Protein AF-A0A9E3PR95-F1 (afdb_monomer)

Radius of gyration: 31.78 Å; Cα contacts (8 Å, |Δi|>4): 42; chains: 1; bounding box: 95×24×56 Å

Secondary structure (DSSP, 8-state):
----------------------------------EEEEEEEEPPSSTTPPPEEEEEEEEHHHHHTS----

Structure (mmCIF, N/CA/C/O backbone):
data_AF-A0A9E3PR95-F1
#
_entry.id   AF-A0A9E3PR95-F1
#
loop_
_atom_site.group_PDB
_atom_site.id
_atom_site.type_symbol
_atom_site.label_atom_id
_atom_site.label_alt_id
_atom_site.label_comp_id
_atom_site.label_asym_id
_atom_site.label_entity_id
_atom_site.label_seq_id
_atom_site.pdbx_PDB_ins_code
_atom_site.Cartn_x
_atom_site.Cartn_y
_atom_site.Cartn_z
_atom_site.occupancy
_atom_site.B_iso_or_equiv
_atom_site.auth_seq_id
_atom_site.auth_comp_id
_atom_site.auth_asym_id
_atom_site.auth_atom_id
_atom_site.pdbx_PDB_model_num
ATOM 1 N N . MET A 1 1 ? 83.072 -2.787 -11.055 1.00 44.88 1 MET A N 1
ATOM 2 C CA . MET A 1 1 ? 82.288 -1.634 -11.542 1.00 44.88 1 MET A C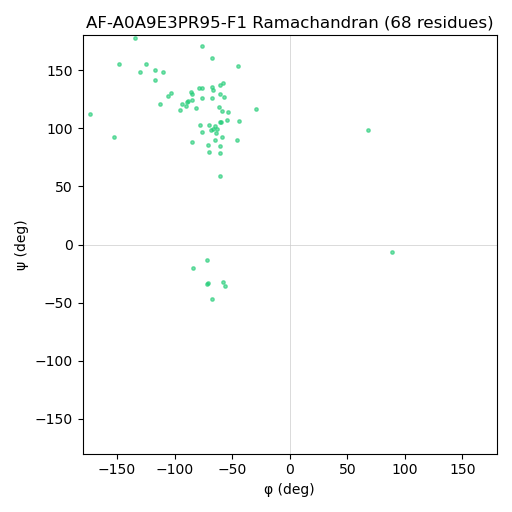A 1
ATOM 3 C C . MET A 1 1 ? 80.943 -2.167 -12.034 1.00 44.88 1 MET A C 1
ATOM 5 O O . MET A 1 1 ? 80.916 -2.857 -13.039 1.00 44.88 1 MET A O 1
ATOM 9 N N . LEU A 1 2 ? 79.877 -1.979 -11.248 1.00 45.59 2 LEU A N 1
ATOM 10 C CA . LEU A 1 2 ? 78.460 -2.166 -11.639 1.00 45.59 2 LEU A CA 1
ATOM 11 C C . LEU A 1 2 ? 78.007 -0.961 -12.499 1.00 45.59 2 LEU A C 1
ATOM 13 O O . LEU A 1 2 ? 78.679 0.068 -12.399 1.00 45.59 2 LEU A O 1
ATOM 17 N N . PRO A 1 3 ? 76.826 -0.942 -13.156 1.00 54.53 3 PRO A N 1
ATOM 18 C CA . PRO A 1 3 ? 75.959 -2.009 -13.693 1.00 54.53 3 PRO A CA 1
ATOM 19 C C . PRO A 1 3 ? 75.476 -1.677 -15.136 1.00 54.53 3 PRO A C 1
ATOM 21 O O . PRO A 1 3 ? 75.705 -0.579 -15.629 1.00 54.53 3 PRO A O 1
ATOM 24 N N . LEU A 1 4 ? 74.720 -2.557 -15.803 1.00 54.31 4 LEU A N 1
ATOM 25 C CA . LEU A 1 4 ? 73.742 -2.105 -16.810 1.00 54.31 4 LEU A CA 1
ATOM 26 C C . LEU A 1 4 ? 72.592 -3.109 -16.922 1.00 54.31 4 LEU A C 1
ATOM 28 O O . LEU A 1 4 ? 72.644 -4.113 -17.623 1.00 54.31 4 LEU A O 1
ATOM 32 N N . ILE A 1 5 ? 71.563 -2.815 -16.135 1.00 63.69 5 ILE A N 1
ATOM 33 C CA . ILE A 1 5 ? 70.209 -3.351 -16.231 1.00 63.69 5 ILE A CA 1
ATOM 34 C C . ILE A 1 5 ? 69.484 -2.453 -17.234 1.00 63.69 5 ILE A C 1
ATOM 36 O O . ILE A 1 5 ? 69.521 -1.242 -17.035 1.00 63.69 5 ILE A O 1
ATOM 40 N N . ALA A 1 6 ? 68.793 -3.005 -18.236 1.00 59.00 6 ALA A N 1
ATOM 41 C CA . ALA A 1 6 ? 67.489 -2.473 -18.646 1.00 59.00 6 ALA A CA 1
ATOM 42 C C . ALA A 1 6 ? 66.779 -3.340 -19.705 1.00 59.00 6 ALA A C 1
ATOM 44 O O . ALA A 1 6 ? 67.170 -3.387 -20.863 1.00 59.00 6 ALA A O 1
ATOM 45 N N . VAL A 1 7 ? 65.672 -3.931 -19.246 1.00 60.56 7 VAL A N 1
ATOM 46 C CA . VAL A 1 7 ? 64.332 -3.894 -19.856 1.00 60.56 7 VAL A CA 1
ATOM 47 C C . VAL A 1 7 ? 64.128 -4.615 -21.198 1.00 60.56 7 VAL A C 1
ATOM 49 O O . VAL A 1 7 ? 64.302 -4.062 -22.280 1.00 60.56 7 VAL A O 1
ATOM 52 N N . LEU A 1 8 ? 63.591 -5.839 -21.088 1.00 52.72 8 LEU A N 1
ATOM 53 C CA . LEU A 1 8 ? 62.745 -6.468 -22.105 1.00 52.72 8 LEU A CA 1
ATOM 54 C C . LEU A 1 8 ? 61.564 -5.538 -22.435 1.00 52.72 8 LEU A C 1
ATOM 56 O O . LEU A 1 8 ? 60.621 -5.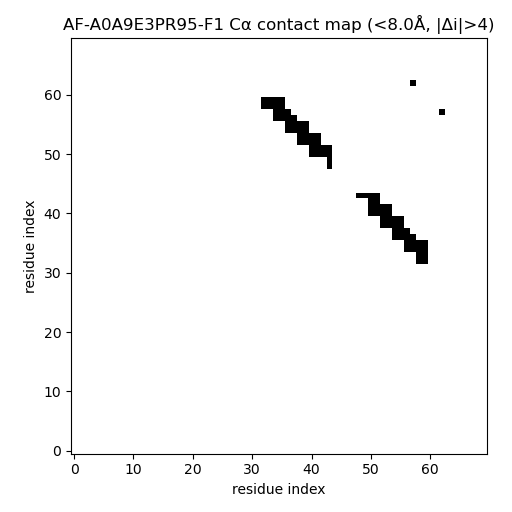415 -21.653 1.00 52.72 8 LEU A O 1
ATOM 60 N N . MET A 1 9 ? 61.597 -4.917 -23.610 1.00 52.47 9 MET A N 1
ATOM 61 C CA . MET A 1 9 ? 60.414 -4.331 -24.237 1.00 52.47 9 MET A CA 1
ATOM 62 C C . MET A 1 9 ? 59.576 -5.470 -24.830 1.00 52.47 9 MET A C 1
ATOM 64 O O . MET A 1 9 ? 59.856 -5.964 -25.922 1.00 52.47 9 MET A O 1
ATOM 68 N N . LEU A 1 10 ? 58.560 -5.907 -24.081 1.00 54.94 10 LEU A N 1
ATOM 69 C CA . LEU A 1 10 ? 57.448 -6.696 -24.608 1.00 54.94 10 LEU A CA 1
ATOM 70 C C . LEU A 1 10 ? 56.700 -5.828 -25.630 1.00 54.94 10 LEU A C 1
ATOM 72 O O . LEU A 1 10 ? 55.910 -4.960 -25.266 1.00 54.94 10 LEU A O 1
ATOM 76 N N . ALA A 1 11 ? 56.972 -6.049 -26.913 1.00 54.06 11 ALA A N 1
ATOM 77 C CA . ALA A 1 11 ? 56.168 -5.507 -27.995 1.00 54.06 11 ALA A CA 1
ATOM 78 C C . ALA A 1 11 ? 54.808 -6.224 -27.994 1.00 54.06 11 ALA A C 1
ATOM 80 O O . ALA A 1 11 ? 54.697 -7.381 -28.402 1.00 54.06 11 ALA A O 1
ATOM 81 N N . SER A 1 12 ? 53.789 -5.543 -27.472 1.00 52.66 12 SER A N 1
ATOM 82 C CA . SER A 1 12 ? 52.394 -5.980 -27.517 1.00 52.66 12 SER A CA 1
ATOM 83 C C . SER A 1 12 ? 51.927 -6.183 -28.964 1.00 52.66 12 SER A C 1
ATOM 85 O O . SER A 1 12 ? 52.248 -5.355 -29.823 1.00 52.66 12 SER A O 1
ATOM 87 N N . PRO A 1 13 ? 51.150 -7.242 -29.256 1.00 55.62 13 PRO A N 1
ATOM 88 C CA . PRO A 1 13 ? 50.613 -7.461 -30.587 1.00 55.62 13 PRO A CA 1
ATOM 89 C C . PRO A 1 13 ? 49.598 -6.368 -30.928 1.00 55.62 13 PRO A C 1
ATOM 91 O O . PRO A 1 13 ? 48.724 -6.026 -30.131 1.00 55.62 13 PRO A O 1
ATOM 94 N N . ALA A 1 14 ? 49.749 -5.827 -32.135 1.00 57.81 14 ALA A N 1
ATOM 95 C CA . ALA A 1 14 ? 48.827 -4.902 -32.764 1.00 57.81 14 ALA A CA 1
ATOM 96 C C . ALA A 1 14 ? 47.406 -5.486 -32.771 1.00 57.81 14 ALA A C 1
ATOM 98 O O . ALA A 1 14 ? 47.142 -6.489 -33.434 1.00 57.81 14 ALA A O 1
ATOM 99 N N . VAL A 1 15 ? 46.495 -4.852 -32.034 1.00 61.25 15 VAL A N 1
ATOM 100 C CA . VAL A 1 15 ? 45.056 -5.114 -32.129 1.00 61.25 15 VAL A CA 1
ATOM 101 C C . VAL A 1 15 ? 44.513 -4.196 -33.228 1.00 61.25 15 VAL A C 1
ATOM 103 O O . VAL A 1 15 ? 44.749 -2.986 -33.155 1.00 61.25 15 VAL A O 1
ATOM 106 N N . PRO A 1 16 ? 43.852 -4.725 -34.272 1.00 50.62 16 PRO A N 1
ATOM 107 C CA . PRO A 1 16 ? 43.354 -3.901 -35.361 1.00 50.62 16 PRO A CA 1
ATOM 108 C C . PRO A 1 16 ? 42.223 -2.998 -34.861 1.00 50.62 16 PRO A C 1
ATOM 110 O O . PRO A 1 16 ? 41.335 -3.420 -34.121 1.00 50.62 16 PRO A O 1
ATOM 113 N N . ALA A 1 17 ? 42.284 -1.735 -35.277 1.00 56.34 17 ALA A N 1
ATOM 114 C CA . ALA A 1 17 ? 41.239 -0.746 -35.085 1.00 56.34 17 ALA A CA 1
ATOM 115 C C . ALA A 1 17 ? 40.042 -1.092 -35.982 1.00 56.34 17 ALA A C 1
ATOM 117 O O . ALA A 1 17 ? 39.921 -0.590 -37.097 1.00 56.34 17 ALA A O 1
ATOM 118 N N . GLU A 1 18 ? 39.159 -1.958 -35.496 1.00 55.34 18 GLU A N 1
ATOM 119 C CA . GLU A 1 18 ? 37.845 -2.158 -36.095 1.00 55.34 18 GLU A CA 1
ATOM 120 C C . GLU A 1 18 ? 36.900 -1.092 -35.529 1.00 55.34 18 GLU A C 1
ATOM 122 O O . GLU A 1 18 ? 36.269 -1.251 -34.485 1.00 55.34 18 GLU A O 1
ATOM 127 N N . GLN A 1 19 ? 36.875 0.066 -36.191 1.00 57.75 19 GLN A N 1
ATOM 128 C CA . GLN A 1 19 ? 35.859 1.094 -35.982 1.00 57.75 19 GLN A CA 1
ATOM 129 C C . GLN A 1 19 ? 34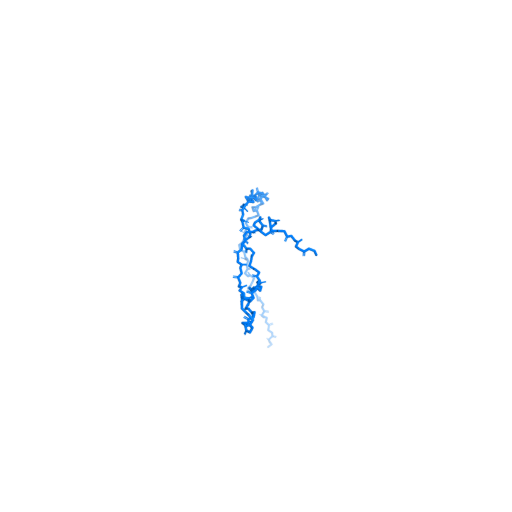.525 0.582 -36.541 1.00 57.75 19 GLN A C 1
ATOM 131 O O . GLN A 1 19 ? 34.120 0.932 -37.647 1.00 57.75 19 GLN A O 1
ATOM 136 N N . ALA A 1 20 ? 33.842 -0.263 -35.772 1.00 50.91 20 ALA A N 1
ATOM 137 C CA . ALA A 1 20 ? 32.428 -0.534 -35.972 1.00 50.91 20 ALA A CA 1
ATOM 138 C C . ALA A 1 20 ? 31.636 0.606 -35.316 1.00 50.91 20 ALA A C 1
ATOM 140 O O . ALA A 1 20 ? 31.755 0.866 -34.119 1.00 50.91 20 ALA A O 1
ATOM 141 N N . ALA A 1 21 ? 30.890 1.332 -36.147 1.00 53.53 21 ALA A N 1
ATOM 142 C CA . ALA A 1 21 ? 29.990 2.412 -35.771 1.00 53.53 21 ALA A CA 1
ATOM 143 C C . ALA A 1 21 ? 29.112 2.048 -34.555 1.00 53.53 21 ALA A C 1
ATOM 145 O O . ALA A 1 21 ? 28.805 0.869 -34.366 1.00 53.53 21 ALA A O 1
ATOM 146 N N . PRO A 1 22 ? 28.648 3.033 -33.757 1.00 47.78 22 PRO A N 1
ATOM 147 C CA . PRO A 1 22 ? 27.622 2.776 -32.761 1.00 47.78 22 PRO A CA 1
ATOM 148 C C . PRO A 1 22 ? 26.355 2.353 -33.506 1.00 47.78 22 PRO A C 1
ATOM 150 O O . PRO A 1 22 ? 25.594 3.185 -34.001 1.00 47.78 22 PRO A O 1
ATOM 153 N N . VAL A 1 23 ? 26.149 1.044 -33.625 1.00 48.53 23 VAL A N 1
ATOM 154 C CA . VAL A 1 23 ? 24.832 0.483 -33.879 1.00 48.53 23 VAL A CA 1
ATOM 155 C C . VAL A 1 23 ? 24.008 0.941 -32.686 1.00 48.53 23 VAL A C 1
ATOM 157 O O . VAL A 1 23 ? 24.221 0.496 -31.560 1.00 48.53 23 VAL A O 1
ATOM 160 N N . GLN A 1 24 ? 23.138 1.922 -32.927 1.00 52.03 24 GLN A N 1
ATOM 161 C CA . GLN A 1 24 ? 21.978 2.155 -32.086 1.00 52.03 24 GLN A CA 1
ATOM 162 C C . GLN A 1 24 ? 21.168 0.868 -32.170 1.00 52.03 24 GLN A C 1
ATOM 164 O O . GLN A 1 24 ? 20.323 0.714 -33.047 1.00 52.03 24 GLN A O 1
ATOM 169 N N . THR A 1 25 ? 21.512 -0.109 -31.336 1.00 56.53 25 THR A N 1
ATOM 170 C CA . THR A 1 25 ? 20.606 -1.201 -31.040 1.00 56.53 25 THR A CA 1
ATOM 171 C C . THR A 1 25 ? 19.388 -0.508 -30.466 1.00 56.53 25 THR A C 1
ATOM 173 O O . THR A 1 25 ? 19.518 0.204 -29.467 1.00 56.53 25 THR A O 1
ATOM 176 N N . GLU A 1 26 ? 18.272 -0.610 -31.188 1.00 55.19 26 GLU A N 1
ATOM 177 C CA . GLU A 1 26 ? 16.945 -0.216 -30.740 1.00 55.19 26 GLU A CA 1
ATOM 178 C C . GLU A 1 26 ? 16.864 -0.382 -29.227 1.00 55.19 26 GLU A C 1
ATOM 180 O O . GLU A 1 26 ? 17.044 -1.477 -28.690 1.00 55.19 26 GLU A O 1
ATOM 185 N N . ILE A 1 27 ? 16.659 0.738 -28.537 1.00 55.44 27 ILE A N 1
ATOM 186 C CA . ILE A 1 27 ? 16.094 0.696 -27.203 1.00 55.44 27 ILE A CA 1
ATOM 187 C C . ILE A 1 27 ? 14.696 0.153 -27.464 1.00 55.44 27 ILE A C 1
ATOM 189 O O . ILE A 1 27 ? 13.782 0.905 -27.792 1.00 55.44 27 ILE A O 1
ATOM 193 N N . GLU A 1 28 ? 14.556 -1.168 -27.425 1.00 54.75 28 GLU A N 1
ATOM 194 C CA . GLU A 1 28 ? 13.287 -1.785 -27.102 1.00 54.75 28 GLU A CA 1
ATOM 195 C C . GLU A 1 28 ? 12.992 -1.212 -25.711 1.00 54.75 28 GLU A C 1
ATOM 197 O O . GLU A 1 28 ? 13.557 -1.646 -24.703 1.00 54.75 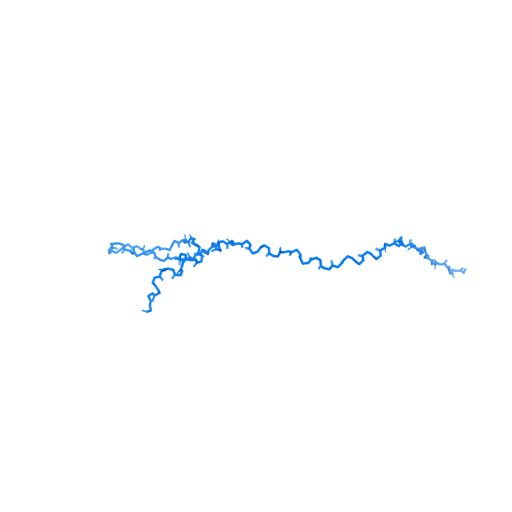28 GLU A O 1
ATOM 202 N N . GLU A 1 29 ? 12.252 -0.094 -25.675 1.00 48.72 29 GLU A N 1
ATOM 203 C CA . GLU A 1 29 ? 11.517 0.349 -24.499 1.00 48.72 29 GLU A CA 1
ATOM 204 C C . GLU A 1 29 ? 10.539 -0.784 -24.228 1.00 48.72 29 GLU A C 1
ATOM 206 O O . GLU A 1 29 ? 9.381 -0.765 -24.628 1.00 48.72 29 GLU A O 1
ATOM 211 N N . ASP A 1 30 ? 11.081 -1.830 -23.617 1.00 53.81 30 ASP A N 1
ATOM 212 C CA . ASP A 1 30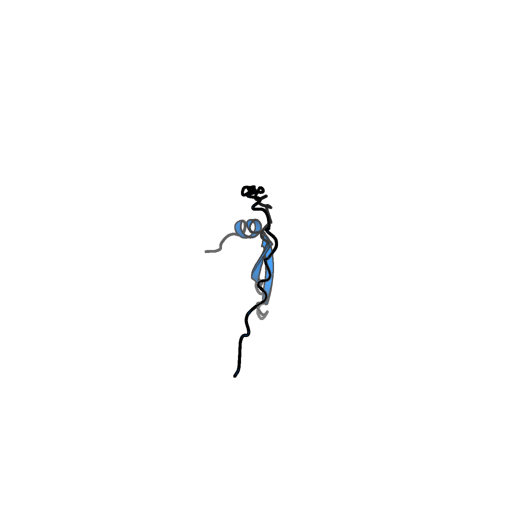 ? 10.379 -2.796 -22.820 1.00 53.81 30 ASP A CA 1
ATOM 213 C C . ASP A 1 30 ? 9.454 -1.929 -21.969 1.00 53.81 30 ASP A C 1
ATOM 215 O O . ASP A 1 30 ? 9.914 -1.144 -21.128 1.00 53.81 30 ASP A O 1
ATOM 219 N N . GLU A 1 31 ? 8.163 -1.958 -22.303 1.00 56.69 31 GLU A N 1
ATOM 220 C CA . GLU A 1 31 ? 7.056 -1.452 -21.501 1.00 56.69 31 GLU A CA 1
ATOM 221 C C . GLU A 1 31 ? 7.054 -2.238 -20.180 1.00 56.69 31 GLU A C 1
ATOM 223 O O . GLU A 1 31 ? 6.103 -2.932 -19.832 1.00 56.69 31 GLU A O 1
ATOM 228 N N . GLN A 1 32 ? 8.163 -2.176 -19.439 1.00 58.22 32 GLN A N 1
ATOM 229 C CA . GLN A 1 32 ? 8.322 -2.747 -18.129 1.00 58.22 32 GLN A CA 1
ATOM 230 C C . GLN A 1 32 ? 7.383 -1.941 -17.270 1.00 58.22 32 GLN A C 1
ATOM 232 O O . GLN A 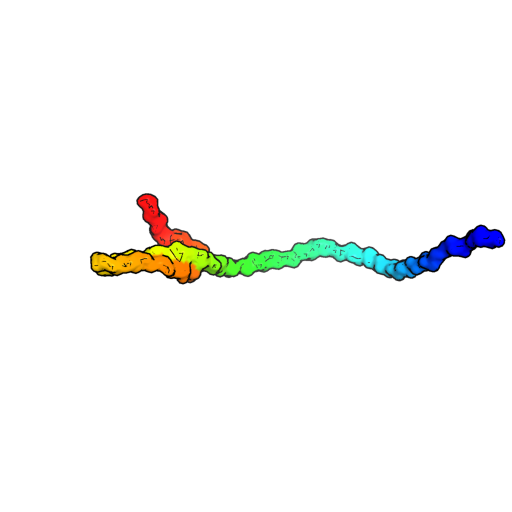1 32 ? 7.682 -0.814 -16.863 1.00 58.22 32 GLN A O 1
ATOM 237 N N . ASP A 1 33 ? 6.220 -2.531 -17.039 1.00 69.88 33 ASP A N 1
ATOM 238 C CA . ASP A 1 33 ? 5.287 -2.166 -16.000 1.00 69.88 33 ASP A CA 1
ATOM 239 C C . ASP A 1 33 ? 6.066 -1.978 -14.698 1.00 69.88 33 ASP A C 1
ATOM 241 O O . ASP A 1 33 ? 6.300 -2.921 -13.940 1.00 69.88 33 ASP A O 1
ATOM 245 N N . GLU A 1 34 ? 6.527 -0.750 -14.453 1.00 81.44 34 GLU A N 1
ATOM 246 C CA . GLU A 1 34 ? 7.367 -0.430 -13.310 1.00 81.44 34 GLU A CA 1
ATOM 247 C C . GLU A 1 34 ? 6.563 -0.769 -12.051 1.00 81.44 34 GLU A C 1
ATOM 249 O O . GLU A 1 34 ? 5.596 -0.079 -11.692 1.00 81.44 34 GLU A O 1
ATOM 254 N N . VAL A 1 35 ? 6.921 -1.879 -11.399 1.00 90.38 35 VAL A N 1
ATOM 255 C CA . VAL A 1 35 ? 6.250 -2.336 -10.184 1.00 90.38 35 VAL A CA 1
ATOM 256 C C . VAL A 1 35 ? 6.754 -1.490 -9.025 1.00 90.38 35 VAL A C 1
ATOM 258 O O . VAL A 1 35 ? 7.836 -1.692 -8.473 1.00 90.38 35 VAL A O 1
ATOM 261 N N . ILE A 1 36 ? 5.928 -0.536 -8.612 1.00 91.88 36 ILE A N 1
ATOM 262 C CA . ILE A 1 36 ? 6.236 0.394 -7.534 1.00 91.88 36 ILE A CA 1
ATOM 263 C C . ILE A 1 36 ? 5.633 -0.142 -6.235 1.00 91.88 36 ILE A C 1
ATOM 265 O O . ILE A 1 36 ? 4.411 -0.203 -6.056 1.00 91.88 36 ILE A O 1
ATOM 269 N N . CYS A 1 37 ? 6.496 -0.474 -5.275 1.00 92.94 37 CYS A N 1
ATOM 270 C CA . CYS A 1 37 ? 6.090 -0.882 -3.932 1.00 92.94 37 CYS A CA 1
ATOM 271 C C . CYS A 1 37 ? 6.067 0.304 -2.962 1.00 92.94 37 CYS A C 1
ATOM 273 O O . CYS A 1 37 ? 7.106 0.906 -2.690 1.00 92.94 37 CYS A O 1
ATOM 275 N N . ARG A 1 38 ? 4.912 0.596 -2.354 1.00 91.06 38 ARG A N 1
ATOM 276 C CA . ARG A 1 38 ? 4.768 1.639 -1.320 1.00 91.06 38 ARG A CA 1
ATOM 277 C C . ARG A 1 38 ? 4.153 1.080 -0.043 1.00 91.06 38 ARG A C 1
ATOM 279 O O . ARG A 1 38 ? 3.433 0.083 -0.058 1.00 91.06 38 ARG A O 1
ATOM 286 N N . ARG A 1 39 ? 4.429 1.738 1.081 1.00 94.12 39 ARG A N 1
ATOM 287 C CA . ARG A 1 39 ? 3.836 1.407 2.381 1.00 94.12 39 ARG A CA 1
ATOM 288 C C . ARG A 1 39 ? 2.478 2.105 2.503 1.00 94.12 39 ARG A C 1
ATOM 290 O O . ARG A 1 39 ? 2.412 3.318 2.340 1.00 94.12 39 ARG A O 1
ATOM 297 N N . GLN A 1 40 ? 1.413 1.354 2.769 1.00 90.44 40 GLN A N 1
ATOM 298 C CA . GLN A 1 40 ? 0.071 1.887 3.031 1.00 90.44 40 GLN A CA 1
ATOM 299 C C . GLN A 1 40 ? -0.367 1.534 4.447 1.00 90.44 40 GLN A C 1
ATOM 301 O O . GLN A 1 40 ? -0.099 0.432 4.928 1.00 90.44 40 GLN A O 1
ATOM 306 N N . PHE A 1 41 ? -1.044 2.467 5.108 1.00 90.56 41 PHE A N 1
ATOM 307 C CA . PHE A 1 41 ? -1.701 2.208 6.381 1.00 90.56 41 PHE A CA 1
ATOM 308 C C . PHE A 1 41 ? -3.089 1.627 6.119 1.00 90.56 41 PHE A C 1
ATOM 310 O O . PHE A 1 41 ? -3.845 2.166 5.316 1.00 90.56 41 PHE A O 1
ATOM 317 N N . VAL A 1 42 ? -3.396 0.511 6.772 1.00 88.19 42 VAL A N 1
ATOM 318 C CA . VAL A 1 42 ? -4.721 -0.108 6.754 1.00 88.19 42 VAL A CA 1
ATOM 319 C C . VAL A 1 42 ? -5.522 0.504 7.892 1.00 88.19 42 VAL A C 1
ATOM 321 O O . VAL A 1 42 ? -5.077 0.470 9.044 1.00 88.19 42 VAL A O 1
ATOM 324 N N . GLU A 1 43 ? -6.669 1.088 7.557 1.00 85.38 43 GLU A N 1
ATOM 325 C CA . GLU A 1 43 ? -7.564 1.701 8.535 1.00 85.38 43 GLU A CA 1
ATOM 326 C C . GLU A 1 43 ? -8.046 0.654 9.549 1.00 85.38 43 GLU A C 1
ATOM 328 O O . GLU A 1 43 ? -8.368 -0.484 9.202 1.00 85.38 43 GLU A O 1
ATOM 333 N N . ALA A 1 44 ? -8.057 1.042 10.824 1.00 86.50 44 ALA A N 1
ATOM 334 C CA . ALA A 1 44 ? -8.578 0.213 11.900 1.00 86.50 44 ALA A CA 1
ATOM 335 C C . ALA A 1 44 ? -10.093 0.065 11.722 1.00 86.50 44 ALA A C 1
ATOM 337 O O . ALA A 1 44 ? -10.806 1.063 11.622 1.00 86.50 44 ALA A O 1
ATOM 338 N N . THR A 1 45 ? -10.594 -1.170 11.687 1.00 89.00 45 THR A N 1
ATOM 339 C CA . THR A 1 45 ? -12.030 -1.414 11.466 1.00 89.00 45 THR A CA 1
ATOM 340 C C . THR A 1 45 ? -12.814 -1.308 12.775 1.00 89.00 45 THR A C 1
ATOM 342 O O . THR A 1 45 ? -14.030 -1.116 12.772 1.00 89.00 45 THR A O 1
ATOM 345 N N . ARG A 1 46 ? -12.129 -1.439 13.918 1.00 89.44 46 ARG A N 1
ATOM 346 C CA . ARG A 1 46 ? -12.729 -1.380 15.255 1.00 89.44 46 ARG A CA 1
ATOM 347 C C . ARG A 1 46 ? -11.973 -0.422 16.170 1.00 89.44 46 ARG A C 1
ATOM 349 O O . ARG A 1 46 ? -10.753 -0.290 16.091 1.00 89.44 46 ARG A O 1
ATOM 356 N N . ILE A 1 47 ? -12.703 0.210 17.088 1.00 88.50 47 ILE A N 1
ATOM 357 C CA . ILE A 1 47 ? -12.121 1.058 18.135 1.00 88.50 47 ILE A CA 1
ATOM 358 C C . ILE A 1 47 ? -11.182 0.202 18.998 1.00 88.50 47 ILE A C 1
ATOM 360 O O . ILE A 1 47 ? -11.559 -0.877 19.451 1.00 88.50 47 ILE A O 1
ATOM 364 N N . GLY A 1 48 ? -9.953 0.681 19.201 1.00 89.38 48 GLY A N 1
ATOM 365 C CA . GLY A 1 48 ? -8.901 -0.035 19.933 1.00 89.38 48 GLY A CA 1
ATOM 366 C C . GLY A 1 48 ? -8.032 -0.954 19.068 1.00 89.38 48 GLY A C 1
ATOM 367 O O . GLY A 1 48 ? -7.027 -1.471 19.554 1.00 89.38 48 GLY A O 1
ATOM 368 N N . GLU A 1 49 ? -8.355 -1.135 17.785 1.00 90.06 49 GLU A N 1
ATOM 369 C CA . GLU A 1 49 ? -7.484 -1.855 16.859 1.00 90.06 49 GLU A CA 1
ATOM 370 C C . GLU A 1 49 ? -6.294 -0.979 16.434 1.00 90.06 49 GLU A C 1
ATOM 372 O O . GLU A 1 49 ? -6.428 0.200 16.104 1.00 90.06 49 GLU A O 1
ATOM 377 N N . ARG A 1 50 ? -5.090 -1.561 16.446 1.00 87.38 50 ARG A N 1
ATOM 378 C CA . ARG A 1 50 ? -3.868 -0.856 16.052 1.00 87.38 50 ARG A CA 1
ATOM 379 C C . ARG A 1 50 ? -3.799 -0.729 14.532 1.00 87.38 50 ARG A C 1
ATOM 381 O O . ARG A 1 50 ? -3.794 -1.745 13.842 1.00 87.38 50 ARG A O 1
ATOM 388 N N . VAL A 1 51 ? -3.627 0.497 14.035 1.00 89.69 51 VAL A N 1
ATOM 389 C CA . VAL A 1 51 ? -3.340 0.769 12.618 1.00 89.69 51 VAL A CA 1
ATOM 390 C C . VAL A 1 51 ? -2.077 0.016 12.199 1.00 89.69 51 VAL A C 1
ATOM 392 O O . VAL A 1 51 ? -1.027 0.121 12.843 1.00 89.69 51 VAL A O 1
ATOM 395 N N . ARG A 1 52 ? -2.177 -0.758 11.116 1.00 90.12 52 ARG A N 1
ATOM 396 C CA . ARG A 1 52 ? -1.073 -1.566 10.582 1.00 90.12 52 ARG A CA 1
ATOM 397 C C . ARG A 1 52 ? -0.598 -0.985 9.266 1.00 90.12 52 ARG A C 1
ATOM 399 O O . ARG A 1 52 ? -1.379 -0.438 8.499 1.00 90.12 52 ARG A O 1
ATOM 406 N N . SER A 1 53 ? 0.689 -1.134 8.989 1.00 92.81 53 SER A N 1
ATOM 407 C CA . SER A 1 53 ? 1.262 -0.766 7.699 1.00 92.81 53 SER A CA 1
ATOM 408 C C . SER A 1 53 ? 1.517 -2.018 6.867 1.00 92.81 53 SER A C 1
ATOM 410 O O . SER A 1 53 ? 2.185 -2.928 7.359 1.00 92.81 53 SER A O 1
ATOM 412 N N . VAL A 1 54 ? 1.073 -2.038 5.617 1.00 92.75 54 VAL A N 1
ATOM 413 C CA . VAL A 1 54 ? 1.341 -3.118 4.659 1.00 92.75 54 VAL A CA 1
ATOM 414 C C . VAL A 1 54 ? 2.142 -2.583 3.475 1.00 92.75 54 VAL A C 1
ATOM 416 O O . VAL A 1 54 ? 2.046 -1.403 3.130 1.00 92.75 54 VAL A O 1
ATOM 419 N N . ARG A 1 55 ? 2.967 -3.433 2.860 1.00 94.94 55 ARG A N 1
ATOM 420 C CA . ARG A 1 55 ? 3.672 -3.099 1.617 1.00 94.94 55 ARG A CA 1
ATOM 421 C C . ARG A 1 55 ? 2.783 -3.512 0.448 1.00 94.94 55 ARG A C 1
ATOM 423 O O . ARG A 1 55 ? 2.444 -4.682 0.331 1.00 94.94 55 ARG A O 1
ATOM 430 N N . VAL A 1 56 ? 2.397 -2.549 -0.380 1.00 92.81 56 VAL A N 1
ATOM 431 C CA . VAL A 1 56 ? 1.559 -2.762 -1.564 1.00 92.81 56 VAL A CA 1
ATOM 432 C C . VAL A 1 56 ? 2.408 -2.477 -2.790 1.00 92.81 56 VAL A C 1
ATOM 434 O O . VAL A 1 56 ? 2.932 -1.371 -2.924 1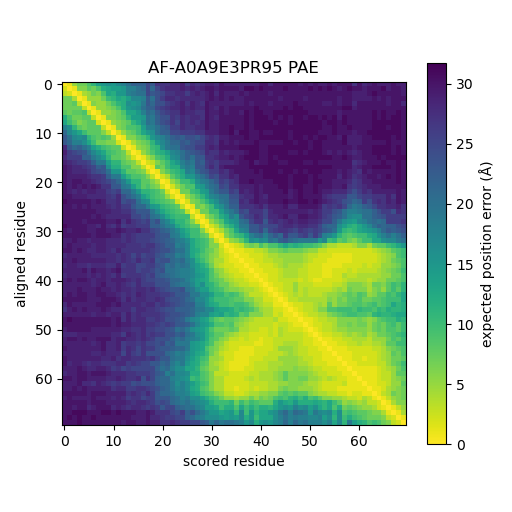.00 92.81 56 VAL A O 1
ATOM 437 N N . CYS A 1 57 ? 2.547 -3.472 -3.657 1.00 92.00 57 CYS A N 1
ATOM 438 C CA . CYS A 1 57 ? 3.233 -3.364 -4.937 1.00 92.00 57 CYS A CA 1
ATOM 439 C C . CYS A 1 57 ? 2.184 -3.346 -6.041 1.00 92.00 57 CYS A C 1
ATOM 441 O O . CYS A 1 57 ? 1.283 -4.181 -6.039 1.00 92.00 57 CYS A O 1
ATOM 443 N N . LYS A 1 58 ? 2.273 -2.343 -6.906 1.00 91.19 58 LYS A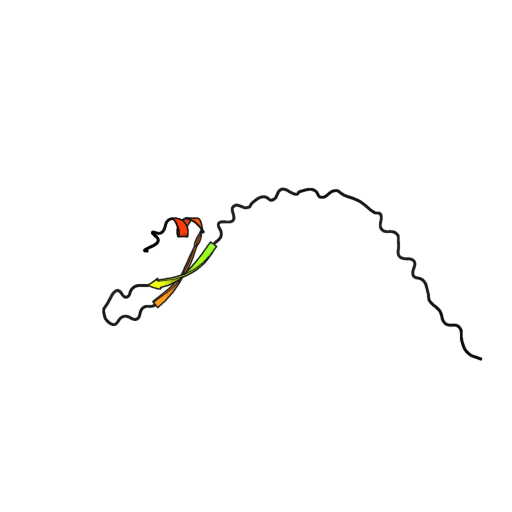 N 1
ATOM 444 C CA . LYS A 1 58 ? 1.329 -2.062 -7.986 1.00 91.19 58 LYS A CA 1
ATOM 445 C C . LYS A 1 58 ? 2.088 -1.430 -9.140 1.00 91.19 58 LYS A C 1
ATOM 447 O O . LYS A 1 58 ? 3.122 -0.797 -8.895 1.00 91.19 58 LYS A O 1
ATOM 452 N N . THR A 1 59 ? 1.574 -1.555 -10.353 1.00 92.12 59 THR A N 1
ATOM 453 C CA . THR A 1 59 ? 2.170 -0.873 -11.505 1.00 92.12 59 THR A CA 1
ATOM 454 C C . THR A 1 59 ? 1.997 0.638 -11.380 1.00 92.12 59 THR A C 1
ATOM 456 O O . THR A 1 59 ? 1.155 1.155 -10.628 1.00 92.12 59 THR A O 1
ATOM 459 N N . ARG A 1 60 ? 2.809 1.388 -12.124 1.00 86.94 60 ARG A N 1
ATOM 460 C CA . ARG A 1 60 ? 2.695 2.847 -12.187 1.00 86.94 60 ARG A CA 1
ATOM 461 C C . ARG A 1 60 ? 1.299 3.308 -12.612 1.00 86.94 60 ARG A C 1
ATOM 463 O O . ARG A 1 60 ? 0.827 4.321 -12.090 1.00 86.94 60 ARG A O 1
ATOM 470 N N . GLU A 1 61 ? 0.637 2.585 -13.512 1.00 87.50 61 GLU A N 1
ATOM 471 C CA . GLU A 1 61 ? -0.717 2.907 -13.965 1.00 87.50 61 GLU A CA 1
ATOM 472 C C . GLU A 1 61 ? -1.753 2.726 -12.846 1.00 87.50 61 GLU A C 1
ATOM 474 O O . GLU A 1 61 ? -2.515 3.650 -12.550 1.00 87.50 61 GLU A O 1
ATOM 479 N N . GLU A 1 62 ? -1.706 1.603 -12.124 1.00 89.06 62 GLU A N 1
ATOM 480 C CA . GLU A 1 62 ? -2.597 1.339 -10.986 1.00 89.06 62 GLU A CA 1
ATOM 481 C C . GLU A 1 62 ? -2.488 2.402 -9.880 1.00 89.06 62 GLU A C 1
ATOM 483 O O . GLU A 1 62 ? -3.461 2.699 -9.178 1.00 89.06 62 GLU A O 1
ATOM 488 N N . TRP A 1 63 ? -1.299 2.981 -9.693 1.00 88.75 63 TRP A N 1
ATOM 489 C CA . TRP A 1 63 ? -1.102 4.088 -8.759 1.00 88.75 63 TRP A CA 1
ATOM 490 C C . TRP A 1 63 ? -1.718 5.401 -9.249 1.00 88.75 63 TRP A C 1
ATOM 492 O O . TRP A 1 63 ? -2.198 6.171 -8.415 1.00 88.75 63 TRP A O 1
ATOM 502 N N . ARG A 1 64 ? -1.727 5.661 -10.564 1.00 86.12 64 ARG A N 1
ATOM 503 C CA . ARG A 1 64 ? -2.339 6.865 -11.160 1.00 86.12 64 ARG A CA 1
ATOM 504 C C . ARG A 1 64 ? -3.863 6.830 -11.106 1.00 86.12 64 ARG A C 1
ATOM 506 O O . ARG A 1 64 ? -4.480 7.875 -10.938 1.00 86.12 64 ARG A O 1
ATOM 513 N N . GLN A 1 65 ? -4.460 5.644 -11.215 1.00 85.38 65 GLN A N 1
ATOM 514 C CA . GLN A 1 65 ? -5.915 5.466 -11.173 1.00 85.38 65 GLN A CA 1
ATOM 515 C C . GLN A 1 65 ? -6.512 5.684 -9.769 1.00 85.38 65 GLN A C 1
ATOM 517 O O . GLN A 1 65 ? -7.729 5.806 -9.622 1.00 85.38 65 GLN A O 1
ATOM 522 N N . ARG A 1 66 ? -5.688 5.741 -8.712 1.00 73.00 66 ARG A N 1
ATOM 523 C CA . ARG A 1 66 ? -6.187 5.993 -7.357 1.00 73.00 66 ARG A CA 1
ATOM 524 C C . ARG A 1 66 ? -6.472 7.482 -7.140 1.00 73.00 66 ARG A C 1
ATOM 526 O O . ARG A 1 66 ? -5.615 8.312 -7.438 1.00 73.00 66 ARG A O 1
ATOM 533 N N . PRO A 1 67 ? -7.622 7.835 -6.540 1.00 67.69 67 PRO A N 1
ATOM 534 C CA . PRO A 1 67 ? -7.915 9.219 -6.209 1.00 67.69 67 PRO A CA 1
ATOM 535 C C . PRO A 1 67 ? -6.863 9.735 -5.224 1.00 67.69 67 PRO A C 1
ATOM 537 O O . PRO A 1 67 ? -6.721 9.215 -4.113 1.00 67.69 67 PRO A O 1
ATOM 540 N N . VAL A 1 68 ? -6.119 10.764 -5.632 1.00 65.25 68 VAL A N 1
ATOM 541 C CA . VAL A 1 68 ? -5.258 11.527 -4.727 1.00 65.25 68 VAL A CA 1
ATOM 542 C C . VAL A 1 68 ? -6.196 12.284 -3.795 1.00 65.25 68 VAL A C 1
ATOM 544 O O . VAL A 1 68 ? -6.764 13.304 -4.178 1.00 65.25 68 VAL A O 1
ATOM 547 N N . ARG A 1 69 ? -6.422 11.758 -2.587 1.00 59.75 69 ARG A N 1
ATOM 548 C CA . ARG A 1 69 ? -7.113 12.514 -1.538 1.00 59.75 69 ARG A CA 1
ATOM 549 C C . ARG A 1 69 ? -6.208 13.701 -1.177 1.00 59.75 69 ARG A C 1
ATOM 551 O O . ARG A 1 69 ? -5.165 13.490 -0.563 1.00 59.75 69 ARG A O 1
ATOM 558 N N . ARG A 1 70 ? -6.553 14.893 -1.678 1.00 49.81 70 ARG A N 1
ATOM 559 C CA . ARG A 1 70 ? -5.985 16.180 -1.249 1.00 49.81 70 ARG A CA 1
ATOM 560 C C . ARG A 1 70 ? -6.562 16.578 0.098 1.00 49.81 70 ARG A C 1
ATOM 562 O O . ARG A 1 70 ? -7.766 16.308 0.303 1.00 49.81 70 ARG A O 1
#

Solvent-accessible surface area (backbone atoms only — not comparable to full-atom values): 5088 Å² total; per-residue (Å²): 137,87,87,86,87,82,79,88,78,80,80,73,80,86,74,82,88,76,84,73,71,87,73,78,69,74,79,74,73,69,84,66,69,52,70,48,70,46,80,42,77,48,80,54,92,48,92,91,52,77,70,42,76,45,81,48,71,40,37,58,64,64,59,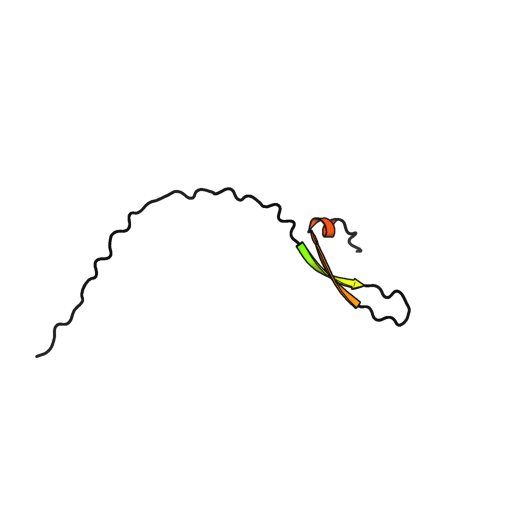66,74,47,83,79,85,124

Mean predicted aligned error: 18.21 Å

pLDDT: mean 71.29, std 17.55, range [44.88, 94.94]

Foldseek 3Di:
DDDDDDDDPPPDDDDDPPPDDPPPPDPPPPVPQPFDWDWDWDDDPDPPDDTDIDIDTDGPVVVVPDDPPD

Sequence (70 aa):
MLPLIAVLMLASPAVPAEQAAPVQTEIEEDEQDEVICRRQFVEATRIGERVRSVRVCKTREEWRQRPVRR